Protein AF-A0A5E7RAJ3-F1 (afdb_monomer_lite)

Secondary structure (DSSP, 8-state):
---EE-TT-EEEEEE-STT--EEEEEEEESS-EEHHHHHHHHHHHS-TTS-HHHHHHHHHHHHHHTTSEEE----EEEE-STTS--EEEE-----

Sequence (95 aa):
MGLVIWKGEPLSLSYGIFASYHRCGPFKALRDFDLLEAIEVYKSQTSEATDEYSLLSDFPDYLIAHRYIELTPCRNIYLGEFNGFDVREVFDPDE

Structure (mmCIF, N/CA/C/O backbone):
data_AF-A0A5E7RAJ3-F1
#
_entry.id   AF-A0A5E7RAJ3-F1
#
loop_
_atom_site.group_PDB
_atom_site.id
_atom_site.type_symbol
_atom_site.label_atom_id
_atom_site.label_alt_id
_atom_site.label_comp_id
_atom_site.label_asym_id
_atom_site.label_entity_id
_atom_site.label_seq_id
_atom_site.pdbx_PDB_ins_code
_atom_site.Cartn_x
_atom_site.Cartn_y
_atom_site.Cartn_z
_atom_site.occupancy
_atom_site.B_iso_or_equiv
_atom_site.auth_seq_id
_atom_site.auth_comp_id
_atom_site.auth_asym_id
_atom_site.auth_atom_id
_atom_site.pdbx_PDB_model_num
ATOM 1 N N . MET A 1 1 ? -13.313 14.903 -4.961 1.00 55.00 1 MET A N 1
ATOM 2 C CA . MET A 1 1 ? -13.834 13.525 -4.838 1.00 55.00 1 MET A CA 1
ATOM 3 C C . MET A 1 1 ? -12.710 12.706 -4.250 1.00 55.00 1 MET A C 1
ATOM 5 O O . MET A 1 1 ? -11.620 12.763 -4.800 1.00 55.00 1 MET A O 1
ATOM 9 N N . GLY A 1 2 ? -12.960 12.069 -3.111 1.00 74.44 2 GLY A N 1
ATOM 10 C CA . GLY A 1 2 ? -12.000 11.201 -2.437 1.00 74.44 2 GLY A CA 1
ATOM 11 C C . GLY A 1 2 ? -11.718 9.920 -3.214 1.00 74.44 2 GLY A C 1
ATOM 12 O O . GLY A 1 2 ? -12.549 9.510 -4.032 1.00 74.44 2 GLY A O 1
ATOM 13 N N . LEU A 1 3 ? -10.572 9.289 -2.959 1.00 90.69 3 LEU A N 1
ATOM 14 C CA . LEU A 1 3 ? -10.283 7.937 -3.439 1.00 90.69 3 LEU A CA 1
ATOM 15 C C . LEU A 1 3 ? -10.455 6.980 -2.260 1.00 90.69 3 LEU A C 1
ATOM 17 O O . LEU A 1 3 ? -9.521 6.749 -1.496 1.00 90.69 3 LEU A O 1
ATOM 21 N N . VAL A 1 4 ? -11.678 6.477 -2.091 1.00 94.62 4 VAL A N 1
ATOM 22 C CA . VAL A 1 4 ? -12.026 5.584 -0.981 1.00 94.62 4 VAL A CA 1
ATOM 23 C C . VAL A 1 4 ? -11.627 4.156 -1.325 1.00 94.62 4 VAL A C 1
ATOM 25 O O . VAL A 1 4 ? -12.056 3.626 -2.349 1.00 94.62 4 VAL A O 1
ATOM 28 N N . ILE A 1 5 ? -10.840 3.548 -0.444 1.00 95.31 5 ILE A N 1
ATOM 29 C CA . ILE A 1 5 ? -10.450 2.142 -0.486 1.00 95.31 5 ILE A CA 1
ATOM 30 C C . ILE A 1 5 ? -11.243 1.407 0.588 1.00 95.31 5 ILE A C 1
ATOM 32 O O . ILE A 1 5 ? -11.275 1.833 1.746 1.00 95.31 5 ILE A O 1
ATOM 36 N N . TRP A 1 6 ? -11.878 0.303 0.205 1.00 96.56 6 TRP A N 1
ATOM 37 C CA . TRP A 1 6 ? -12.715 -0.483 1.106 1.00 96.56 6 TRP A CA 1
ATOM 38 C C . TRP A 1 6 ? -11.933 -1.605 1.776 1.00 96.56 6 TRP A C 1
ATOM 40 O O . TRP A 1 6 ? -11.019 -2.200 1.204 1.00 96.56 6 TRP A O 1
ATOM 50 N N . LYS A 1 7 ? -12.332 -1.959 2.994 1.00 95.75 7 LYS A N 1
ATOM 51 C CA . LYS A 1 7 ? -11.765 -3.076 3.737 1.00 95.75 7 LYS A CA 1
ATOM 52 C C . LYS A 1 7 ? -11.837 -4.367 2.923 1.00 95.75 7 LYS A C 1
ATOM 54 O O . LYS A 1 7 ? -12.898 -4.793 2.473 1.00 95.75 7 LYS A O 1
ATOM 59 N N . GLY A 1 8 ? -10.704 -5.053 2.841 1.00 93.00 8 GLY A N 1
ATOM 60 C CA . GLY A 1 8 ? -10.544 -6.311 2.124 1.00 93.00 8 GLY A CA 1
ATOM 61 C C . GLY A 1 8 ? -10.275 -6.153 0.631 1.00 93.00 8 GLY A C 1
ATOM 62 O O . GLY A 1 8 ? -9.998 -7.164 -0.013 1.00 93.00 8 GLY A O 1
ATOM 63 N N . GLU A 1 9 ? -10.318 -4.932 0.093 1.00 93.38 9 GLU A N 1
ATOM 64 C CA . GLU A 1 9 ? -9.971 -4.660 -1.298 1.00 93.38 9 GLU A CA 1
ATOM 65 C C . GLU A 1 9 ? -8.484 -4.977 -1.552 1.00 93.38 9 GLU A C 1
ATOM 67 O O . GLU A 1 9 ? -7.631 -4.593 -0.739 1.00 93.38 9 GLU A O 1
ATOM 72 N N . PRO A 1 10 ? -8.152 -5.707 -2.633 1.00 90.56 10 PRO A N 1
ATOM 73 C CA . PRO A 1 10 ? -6.775 -5.892 -3.058 1.00 90.56 10 PRO A CA 1
ATOM 74 C C . PRO A 1 10 ? -6.287 -4.646 -3.799 1.00 90.56 10 PRO A C 1
ATOM 76 O O . PRO A 1 10 ? -6.965 -4.145 -4.695 1.00 90.56 10 PRO A O 1
ATOM 79 N N . LEU A 1 11 ? -5.084 -4.179 -3.479 1.00 90.12 11 LEU A N 1
ATOM 80 C CA . LEU A 1 11 ? -4.474 -3.047 -4.170 1.00 90.12 11 LEU A CA 1
ATOM 81 C C . LEU A 1 11 ? -2.966 -3.221 -4.348 1.00 90.12 11 LEU A C 1
ATOM 83 O O . LEU A 1 11 ? -2.294 -3.925 -3.595 1.00 90.12 11 LEU A O 1
ATOM 87 N N . SER A 1 12 ? -2.430 -2.533 -5.347 1.00 88.56 12 SER A N 1
ATOM 88 C CA . SER A 1 12 ? -0.995 -2.397 -5.571 1.00 88.56 12 SER A CA 1
ATOM 89 C C . SER A 1 12 ? -0.657 -0.920 -5.602 1.00 88.56 12 SER A C 1
ATOM 91 O O . SER A 1 12 ? -1.359 -0.130 -6.232 1.00 88.56 12 SER A O 1
ATOM 93 N N . LEU A 1 13 ? 0.423 -0.555 -4.923 1.00 87.69 13 LEU A N 1
ATOM 94 C CA . LEU A 1 13 ? 0.940 0.804 -4.950 1.00 87.69 13 LEU A CA 1
ATOM 95 C C . LEU A 1 13 ? 2.094 0.839 -5.935 1.00 87.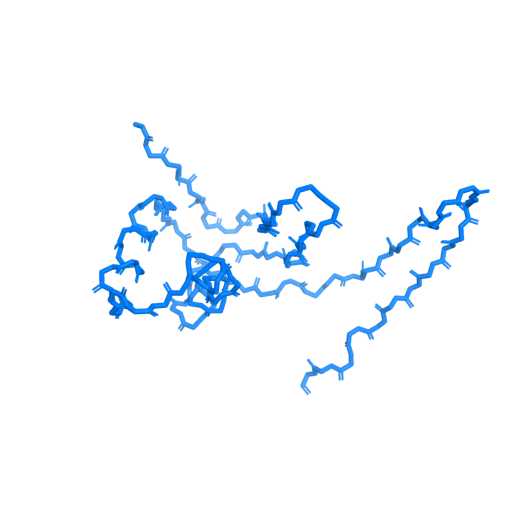69 13 LEU A C 1
ATOM 97 O O . LEU A 1 13 ? 2.890 -0.095 -6.023 1.00 87.69 13 LEU A O 1
ATOM 101 N N . SER A 1 14 ? 2.165 1.883 -6.741 1.00 85.94 14 SER A N 1
ATOM 102 C CA . SER A 1 14 ? 3.265 2.044 -7.677 1.00 85.94 14 SER A CA 1
ATOM 103 C C . SER A 1 14 ? 3.670 3.501 -7.733 1.00 85.94 14 SER A C 1
ATOM 105 O O . SER A 1 14 ? 2.814 4.384 -7.769 1.00 85.94 14 SER A O 1
ATOM 107 N N . TYR A 1 15 ? 4.972 3.740 -7.710 1.00 81.56 15 TYR A N 1
ATOM 108 C CA . TYR A 1 15 ? 5.557 5.072 -7.699 1.00 81.56 15 TYR A CA 1
ATOM 109 C C . TYR A 1 15 ? 6.836 5.077 -8.529 1.00 81.56 15 TYR A C 1
ATOM 111 O O . TYR A 1 15 ? 7.483 4.049 -8.709 1.00 81.56 15 TYR A O 1
ATOM 119 N N . GLY A 1 16 ? 7.198 6.236 -9.068 1.00 75.00 16 GLY A N 1
ATOM 120 C CA . GLY A 1 16 ? 8.384 6.384 -9.902 1.00 75.00 16 GLY A CA 1
ATOM 121 C C . GLY A 1 16 ? 8.132 7.227 -11.142 1.00 75.00 16 GLY A C 1
ATOM 122 O O . GLY A 1 16 ? 7.001 7.612 -11.446 1.00 75.00 16 GLY A O 1
ATOM 123 N N . ILE A 1 17 ? 9.205 7.502 -11.877 1.00 65.19 17 ILE A N 1
ATOM 124 C CA . ILE A 1 17 ? 9.162 8.256 -13.130 1.00 65.19 17 ILE A CA 1
ATOM 125 C C . ILE A 1 17 ? 9.745 7.366 -14.239 1.00 65.19 17 ILE A C 1
ATOM 127 O O . ILE A 1 17 ? 10.844 6.826 -14.105 1.00 65.19 17 ILE A O 1
ATOM 131 N N . PHE A 1 18 ? 9.003 7.204 -15.339 1.00 63.41 18 PHE A N 1
ATOM 132 C CA . PHE A 1 18 ? 9.389 6.425 -16.526 1.00 63.41 18 PHE A CA 1
ATOM 133 C C . PHE A 1 18 ? 9.905 5.004 -16.215 1.00 63.41 18 PHE A C 1
ATOM 135 O O . PHE A 1 18 ? 9.131 4.146 -15.799 1.00 63.41 18 PHE A O 1
ATOM 142 N N . ALA A 1 19 ? 11.194 4.743 -16.463 1.00 54.06 19 ALA A N 1
ATOM 143 C CA . ALA A 1 19 ? 11.816 3.420 -16.402 1.00 54.06 19 ALA A CA 1
ATOM 144 C C . ALA A 1 19 ? 12.044 2.899 -14.971 1.00 54.06 19 ALA A C 1
ATOM 146 O O . ALA A 1 19 ? 12.334 1.719 -14.803 1.00 54.06 19 ALA A O 1
ATOM 147 N N . SER A 1 20 ? 11.875 3.746 -13.953 1.00 61.91 20 SER A N 1
ATOM 148 C CA . SER A 1 20 ? 12.090 3.404 -12.541 1.00 61.91 20 SER A CA 1
ATOM 149 C C . SER A 1 20 ? 10.766 3.292 -11.781 1.00 61.91 20 SER A C 1
ATOM 151 O O . SER A 1 20 ? 10.624 3.835 -10.689 1.00 61.91 20 SER A O 1
ATOM 153 N N . TYR A 1 21 ? 9.755 2.658 -12.383 1.00 70.75 21 TYR A N 1
ATOM 154 C CA . TYR A 1 21 ? 8.465 2.443 -11.725 1.00 70.75 21 TYR A CA 1
ATOM 155 C C . TYR A 1 21 ? 8.592 1.307 -10.704 1.00 70.75 21 TYR A C 1
ATOM 157 O O . TYR A 1 21 ? 8.607 0.128 -11.064 1.00 70.75 21 TYR A O 1
ATOM 165 N N . HIS A 1 22 ? 8.688 1.666 -9.429 1.00 77.38 22 HIS A N 1
ATOM 166 C CA . HIS A 1 22 ? 8.621 0.724 -8.326 1.00 77.38 22 HIS A CA 1
ATOM 167 C C . HIS A 1 22 ? 7.180 0.268 -8.143 1.00 77.38 22 HIS A C 1
ATOM 169 O O . HIS A 1 22 ? 6.244 1.070 -8.137 1.00 77.38 22 HIS A O 1
ATOM 175 N N . ARG A 1 23 ? 7.002 -1.045 -8.017 1.00 81.44 23 ARG A N 1
ATOM 176 C CA . ARG A 1 23 ? 5.717 -1.670 -7.716 1.00 81.44 23 ARG A CA 1
ATOM 177 C C . ARG A 1 23 ? 5.831 -2.317 -6.347 1.00 81.44 23 ARG A C 1
ATOM 179 O O . ARG A 1 23 ? 6.719 -3.135 -6.137 1.00 81.44 23 ARG A O 1
ATOM 186 N N . CYS A 1 24 ? 4.926 -1.953 -5.453 1.00 84.25 24 CYS A N 1
ATOM 187 C CA . CYS A 1 24 ? 4.822 -2.499 -4.111 1.00 84.25 24 CYS A CA 1
ATOM 188 C C . CYS A 1 24 ? 3.501 -3.254 -3.955 1.00 84.25 24 CYS A C 1
ATOM 190 O O . CYS A 1 24 ? 2.462 -2.871 -4.511 1.00 84.25 24 CYS A O 1
ATOM 192 N N . GLY A 1 25 ? 3.549 -4.307 -3.146 1.00 84.00 25 GLY A N 1
ATOM 193 C CA . GLY A 1 25 ? 2.433 -5.214 -2.931 1.00 84.00 25 GLY A CA 1
ATOM 194 C C . GLY A 1 25 ? 2.554 -6.484 -3.777 1.00 84.00 25 GLY A C 1
ATOM 195 O O . GLY A 1 25 ? 3.632 -6.781 -4.289 1.00 84.00 25 GLY A O 1
ATOM 196 N N . PRO A 1 26 ? 1.457 -7.235 -3.947 1.00 89.44 26 PRO A N 1
ATOM 197 C CA . PRO A 1 26 ? 0.074 -6.858 -3.643 1.00 89.44 26 PRO A CA 1
ATOM 198 C C . PRO A 1 26 ? -0.232 -6.723 -2.145 1.00 89.44 26 PRO A C 1
ATOM 200 O O . PRO A 1 26 ? 0.301 -7.445 -1.303 1.00 89.44 26 PRO A O 1
ATOM 203 N N . PHE A 1 27 ? -1.130 -5.794 -1.832 1.00 92.31 27 PHE A N 1
ATOM 204 C CA . PHE A 1 27 ? -1.628 -5.526 -0.491 1.00 92.31 27 PHE A CA 1
ATOM 205 C C . PHE A 1 27 ? -3.125 -5.800 -0.388 1.00 92.31 27 PHE A C 1
ATOM 207 O O . PHE A 1 27 ? -3.848 -5.806 -1.386 1.00 92.31 27 PHE A O 1
ATOM 214 N N . LYS A 1 28 ? -3.595 -5.936 0.849 1.00 94.44 28 LYS A N 1
ATOM 215 C CA . LYS A 1 28 ? -5.012 -5.980 1.194 1.00 94.44 28 LYS A CA 1
ATOM 216 C C . LYS A 1 28 ? -5.339 -4.873 2.187 1.00 94.44 28 LYS A C 1
ATOM 218 O O . LYS A 1 28 ? -4.631 -4.699 3.176 1.00 94.44 28 LYS A O 1
ATOM 223 N N . ALA A 1 29 ? -6.424 -4.145 1.948 1.00 95.75 29 ALA A N 1
ATOM 224 C CA . ALA A 1 29 ? -6.899 -3.130 2.880 1.00 95.75 29 ALA A CA 1
ATOM 225 C C . ALA A 1 29 ? -7.453 -3.760 4.171 1.00 95.75 29 ALA A C 1
ATOM 227 O O . ALA A 1 29 ? -8.276 -4.677 4.142 1.00 95.75 29 ALA A O 1
ATOM 228 N N . LEU A 1 30 ? -7.043 -3.236 5.324 1.00 95.88 30 LEU A N 1
ATOM 229 C CA . LEU A 1 30 ? -7.473 -3.706 6.647 1.00 95.88 30 LEU A CA 1
ATOM 230 C C . LEU A 1 30 ? -8.708 -2.962 7.178 1.00 95.88 30 LEU A C 1
ATOM 232 O O . LEU A 1 30 ? -9.418 -3.471 8.054 1.00 95.88 30 LEU A O 1
ATOM 236 N N . ARG A 1 31 ? -8.982 -1.771 6.637 1.00 94.88 31 ARG A N 1
ATOM 237 C CA . ARG A 1 31 ? -10.110 -0.896 6.982 1.00 94.88 31 ARG A CA 1
ATOM 238 C C . ARG A 1 31 ? -10.545 -0.072 5.774 1.00 94.88 31 ARG A C 1
ATOM 240 O O . ARG A 1 31 ? -9.825 -0.033 4.783 1.00 94.88 31 ARG A O 1
ATOM 247 N N . ASP A 1 32 ? -11.685 0.594 5.902 1.00 96.56 32 ASP A N 1
ATOM 248 C CA . ASP A 1 32 ? -12.112 1.621 4.953 1.00 96.56 32 ASP A CA 1
ATOM 249 C C . ASP A 1 32 ? -11.310 2.905 5.211 1.00 96.56 32 ASP A C 1
ATOM 251 O O . ASP A 1 32 ? -11.117 3.282 6.374 1.00 96.56 32 ASP A O 1
ATOM 255 N N . PHE A 1 33 ? -10.826 3.565 4.159 1.00 95.56 33 PHE A N 1
ATOM 256 C CA . PHE A 1 33 ? -10.123 4.845 4.278 1.00 95.56 33 PHE A CA 1
ATOM 257 C C . PHE A 1 33 ? -10.129 5.644 2.973 1.00 95.56 33 PHE A C 1
ATOM 259 O O . PHE A 1 33 ? -10.240 5.078 1.888 1.00 95.56 33 PHE A O 1
ATOM 266 N N . ASP A 1 34 ? -9.973 6.964 3.082 1.00 95.00 34 ASP A N 1
ATOM 267 C CA . ASP A 1 34 ? -9.692 7.836 1.941 1.00 95.00 34 ASP A CA 1
ATOM 268 C C . ASP A 1 34 ? -8.176 7.943 1.738 1.00 95.00 34 ASP A C 1
ATOM 270 O O . ASP A 1 34 ? -7.435 8.353 2.637 1.00 95.00 34 ASP A O 1
ATOM 274 N N . LEU A 1 35 ? -7.698 7.549 0.558 1.00 91.75 35 LEU A N 1
ATOM 275 C CA . LEU A 1 35 ? -6.274 7.575 0.245 1.00 91.75 35 LEU A CA 1
ATOM 276 C C . LEU A 1 35 ? -5.725 9.006 0.199 1.00 91.75 35 LEU A C 1
ATOM 278 O O . LEU A 1 35 ? -4.585 9.224 0.601 1.00 91.75 35 LEU A O 1
ATOM 282 N N . LEU A 1 36 ? -6.507 9.980 -0.277 1.00 91.38 36 LEU A N 1
ATOM 283 C CA . LEU A 1 36 ? -6.057 11.370 -0.367 1.00 91.38 36 LEU A CA 1
ATOM 284 C C . LEU A 1 36 ? -5.896 11.975 1.027 1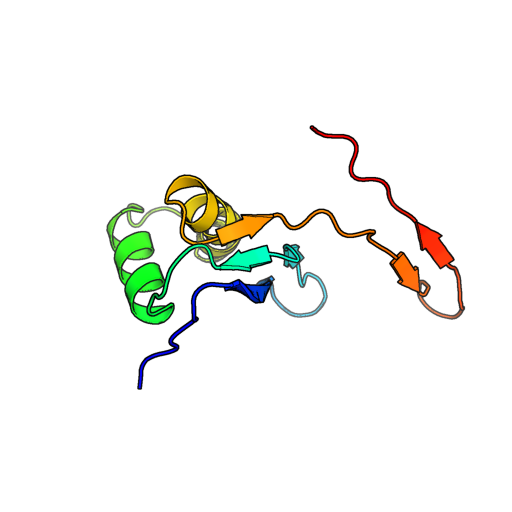.00 91.38 36 LEU A C 1
ATOM 286 O O . LEU A 1 36 ? -4.883 12.617 1.290 1.00 91.38 36 LEU A O 1
ATOM 290 N N . GLU A 1 37 ? -6.831 11.690 1.935 1.00 92.69 37 GLU A N 1
ATOM 291 C CA . GLU A 1 37 ? -6.724 12.100 3.339 1.00 92.69 37 GLU A CA 1
ATOM 292 C C . GLU A 1 37 ? -5.491 11.469 4.005 1.00 92.69 37 GLU A C 1
ATOM 294 O O . GLU A 1 37 ? -4.711 12.157 4.663 1.00 92.69 37 GLU A O 1
ATOM 299 N N . ALA A 1 38 ? -5.249 10.172 3.779 1.00 91.69 38 ALA A N 1
ATOM 300 C CA . ALA A 1 38 ? -4.065 9.493 4.304 1.00 91.69 38 ALA A CA 1
ATOM 301 C C . ALA A 1 38 ? -2.752 10.113 3.784 1.00 91.69 38 ALA A C 1
ATOM 303 O O . ALA A 1 38 ? -1.794 10.242 4.548 1.00 91.69 38 ALA A O 1
ATOM 304 N N . ILE A 1 39 ? -2.708 10.533 2.513 1.00 89.94 39 ILE A N 1
ATOM 305 C CA . ILE A 1 39 ? -1.560 11.243 1.928 1.00 89.94 39 ILE A CA 1
ATOM 306 C C . ILE A 1 39 ? -1.358 12.604 2.601 1.00 89.94 39 ILE A C 1
ATOM 308 O O . ILE A 1 39 ? -0.224 12.954 2.923 1.00 89.94 39 ILE A O 1
ATOM 312 N N . GLU A 1 40 ? -2.420 13.380 2.819 1.00 89.75 40 GLU A N 1
ATOM 313 C CA . GLU A 1 40 ? -2.319 14.687 3.483 1.00 89.75 40 GLU A CA 1
ATOM 314 C C . GLU A 1 40 ? -1.815 14.550 4.923 1.00 89.75 40 GLU A C 1
ATOM 316 O O . GLU A 1 40 ? -0.902 15.273 5.333 1.00 89.75 40 GLU A O 1
ATOM 321 N N . VAL A 1 41 ? -2.338 13.572 5.667 1.00 91.56 41 VAL A N 1
ATOM 322 C CA . VAL A 1 41 ? -1.872 13.262 7.024 1.00 91.56 41 VAL A CA 1
ATOM 323 C C . VAL A 1 41 ? -0.400 12.860 7.004 1.00 91.56 41 VAL A C 1
ATOM 325 O O . VAL A 1 41 ? 0.385 13.404 7.780 1.00 91.56 41 VAL A O 1
ATOM 328 N N . TYR A 1 42 ? 0.003 11.969 6.100 1.00 90.06 42 TYR A N 1
ATOM 329 C CA . TYR A 1 42 ? 1.397 11.548 5.967 1.00 90.06 42 TYR A CA 1
ATOM 330 C C . TYR A 1 42 ? 2.333 12.727 5.651 1.00 90.06 42 TYR A C 1
ATOM 332 O O . TYR A 1 42 ? 3.333 12.928 6.341 1.00 90.06 42 TYR A O 1
ATOM 340 N N . LYS A 1 43 ? 1.967 13.578 4.684 1.00 86.19 43 LYS A N 1
ATOM 341 C CA . LYS A 1 43 ? 2.725 14.793 4.338 1.00 86.19 43 LYS A CA 1
ATOM 342 C C . LYS A 1 43 ? 2.846 15.768 5.509 1.00 86.19 43 LYS A C 1
ATOM 344 O O . LYS A 1 43 ? 3.870 16.420 5.637 1.00 86.19 43 LYS A O 1
ATOM 349 N N . SER A 1 44 ? 1.827 15.861 6.364 1.00 86.12 44 SER A N 1
ATOM 350 C CA . SER A 1 44 ? 1.855 16.734 7.547 1.00 86.12 44 SER A CA 1
ATOM 351 C C . SER A 1 44 ? 2.777 16.230 8.666 1.00 86.12 44 SER A C 1
ATOM 353 O O . SER A 1 44 ? 3.223 17.016 9.499 1.00 86.12 44 SER A O 1
ATOM 355 N N . GLN A 1 45 ? 3.049 14.921 8.698 1.00 84.44 45 GLN A N 1
ATOM 356 C CA . GLN A 1 45 ? 3.900 14.271 9.699 1.00 84.44 45 GLN A CA 1
ATOM 357 C C . GLN A 1 45 ? 5.372 14.234 9.279 1.00 84.44 45 GLN A C 1
ATOM 359 O O . GLN A 1 45 ? 6.252 14.193 10.141 1.00 84.44 45 GLN A O 1
ATOM 364 N N . THR A 1 46 ? 5.645 14.283 7.976 1.00 76.31 46 THR A N 1
ATOM 365 C CA . THR A 1 46 ? 7.007 14.370 7.453 1.00 76.31 46 THR A CA 1
ATOM 366 C C . THR A 1 46 ? 7.432 15.831 7.304 1.00 76.31 46 THR A C 1
ATOM 368 O O . THR A 1 46 ? 6.810 16.611 6.592 1.00 76.31 46 THR A O 1
ATOM 371 N N . SER A 1 47 ? 8.510 16.217 7.989 1.00 62.97 47 SER A N 1
ATOM 372 C CA . SER A 1 47 ? 9.065 17.576 7.936 1.00 62.97 47 SER A CA 1
ATOM 373 C C . SER A 1 47 ? 9.586 17.921 6.528 1.00 62.97 47 SER A C 1
ATOM 375 O O . SER A 1 47 ? 10.144 17.059 5.855 1.00 62.97 47 SER A O 1
ATOM 377 N N . GLU A 1 48 ? 9.470 19.195 6.129 1.00 58.25 48 GLU A N 1
ATOM 378 C CA . GLU A 1 48 ? 9.729 19.796 4.793 1.00 58.25 48 GLU A CA 1
ATOM 379 C C . GLU A 1 48 ? 11.084 19.504 4.089 1.00 58.25 48 GLU A C 1
ATOM 381 O O . GLU A 1 48 ? 11.331 20.036 3.011 1.00 58.25 48 GLU A O 1
ATOM 386 N N . ALA A 1 49 ? 11.985 18.690 4.646 1.00 55.81 49 ALA A N 1
ATOM 387 C CA . ALA A 1 49 ? 13.346 18.499 4.125 1.00 55.81 49 ALA A CA 1
ATOM 388 C C . ALA A 1 49 ? 13.575 17.192 3.338 1.00 55.81 49 ALA A C 1
ATOM 390 O O . ALA A 1 49 ? 14.693 16.953 2.880 1.00 55.81 49 ALA A O 1
ATOM 391 N N . THR A 1 50 ? 12.556 16.344 3.187 1.00 61.25 50 THR A N 1
ATOM 392 C CA . THR A 1 50 ? 12.670 15.071 2.460 1.00 61.25 50 THR A CA 1
ATOM 393 C C . THR A 1 50 ? 12.250 15.245 1.001 1.00 61.25 50 THR A C 1
ATOM 395 O O . THR A 1 50 ? 11.188 15.799 0.725 1.00 61.25 50 THR A O 1
ATOM 398 N N . ASP A 1 51 ? 13.080 14.771 0.067 1.00 71.69 51 ASP A N 1
ATOM 399 C CA . ASP A 1 51 ? 12.779 14.754 -1.369 1.00 71.69 51 ASP A CA 1
ATOM 400 C C . ASP A 1 51 ? 11.427 14.060 -1.638 1.00 71.69 51 ASP A C 1
ATOM 402 O O . ASP A 1 51 ? 11.135 13.018 -1.044 1.00 71.69 51 ASP A O 1
ATOM 406 N N . GLU A 1 52 ? 10.591 14.623 -2.522 1.00 70.50 52 GLU A N 1
ATOM 407 C CA . GLU A 1 52 ? 9.254 14.075 -2.815 1.00 70.50 52 GLU A CA 1
ATOM 408 C C . GLU A 1 52 ? 9.309 12.609 -3.269 1.00 70.50 52 GLU A C 1
ATOM 410 O O . GLU A 1 52 ? 8.367 11.854 -3.028 1.00 70.50 52 GLU A O 1
ATOM 415 N N . TYR A 1 53 ? 10.412 12.177 -3.883 1.00 71.81 53 TYR A N 1
ATOM 416 C CA . TYR A 1 53 ? 10.597 10.792 -4.292 1.00 71.81 53 TYR A CA 1
ATOM 417 C C . TYR A 1 53 ? 10.788 9.851 -3.097 1.00 71.81 53 TYR A C 1
ATOM 419 O O . TYR A 1 53 ? 10.237 8.751 -3.087 1.00 71.81 53 TYR A O 1
ATOM 427 N N . SER A 1 54 ? 11.519 10.289 -2.071 1.00 73.75 54 SER A N 1
ATOM 428 C CA . SER A 1 54 ? 11.689 9.534 -0.824 1.00 73.75 54 SER A CA 1
ATOM 429 C C . SER A 1 54 ? 10.380 9.438 -0.035 1.00 73.75 54 SER A C 1
ATOM 431 O O . SER A 1 54 ? 10.075 8.401 0.542 1.00 73.75 54 SER A O 1
ATOM 433 N N . LEU A 1 55 ? 9.531 10.469 -0.093 1.00 80.94 55 LEU A N 1
ATOM 434 C CA . LEU A 1 55 ? 8.184 10.394 0.489 1.00 80.94 55 LEU A CA 1
ATOM 435 C C . LEU A 1 55 ? 7.334 9.296 -0.160 1.00 8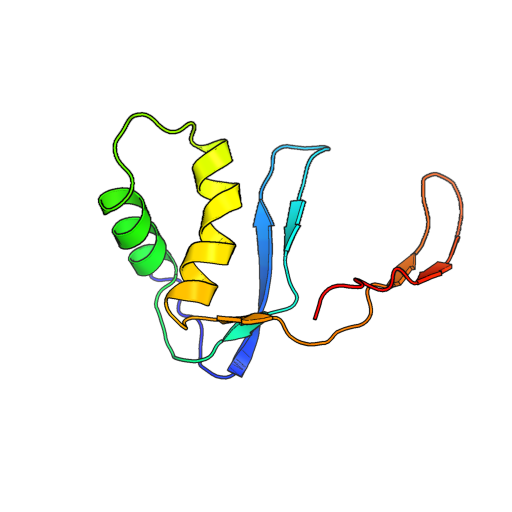0.94 55 LEU A C 1
ATOM 437 O O . LEU A 1 55 ? 6.543 8.639 0.512 1.00 80.94 55 LEU A O 1
ATOM 441 N N . LEU A 1 56 ? 7.479 9.098 -1.472 1.00 81.69 56 LEU A N 1
ATOM 442 C CA . LEU A 1 56 ? 6.739 8.064 -2.190 1.00 81.69 56 LEU A CA 1
ATOM 443 C C . LEU A 1 56 ? 7.231 6.654 -1.852 1.00 81.69 56 LEU A C 1
ATOM 445 O O . LEU A 1 56 ? 6.405 5.742 -1.810 1.00 81.69 56 LEU A O 1
ATOM 449 N N . SER A 1 57 ? 8.532 6.472 -1.594 1.00 82.25 57 SER A N 1
ATOM 450 C CA . SER A 1 57 ? 9.070 5.170 -1.184 1.00 82.25 57 SER A CA 1
ATOM 451 C C . SER A 1 57 ? 8.648 4.765 0.220 1.00 82.25 57 SER A C 1
ATOM 453 O O . SER A 1 57 ? 8.408 3.586 0.450 1.00 82.25 57 SER A O 1
ATOM 455 N N . ASP A 1 58 ? 8.499 5.732 1.122 1.00 87.56 58 ASP A N 1
ATOM 456 C CA . ASP A 1 58 ? 8.214 5.473 2.537 1.00 87.56 58 ASP A CA 1
ATOM 457 C C . ASP A 1 58 ? 6.699 5.399 2.829 1.00 87.56 58 ASP A C 1
ATOM 459 O O . ASP A 1 58 ? 6.262 4.936 3.887 1.00 87.56 58 ASP A O 1
ATOM 463 N N . PHE A 1 59 ? 5.859 5.853 1.895 1.00 90.56 59 PHE A N 1
ATOM 464 C CA . PHE A 1 59 ? 4.406 5.870 2.067 1.00 90.56 59 PHE A CA 1
ATOM 465 C C . PHE A 1 59 ? 3.761 4.472 2.204 1.00 90.56 59 PHE A C 1
ATOM 467 O O . PHE A 1 59 ? 2.890 4.311 3.066 1.00 90.56 59 PHE A O 1
ATOM 474 N N . PRO A 1 60 ? 4.151 3.434 1.431 1.00 90.19 60 PRO A N 1
ATOM 475 C CA . PRO A 1 60 ? 3.668 2.071 1.657 1.00 90.19 60 PRO A CA 1
ATOM 476 C C . PRO A 1 60 ? 3.952 1.572 3.081 1.00 90.19 60 PRO A C 1
ATOM 478 O O . PRO A 1 60 ? 3.053 1.023 3.721 1.00 90.19 60 PRO A O 1
ATOM 481 N N . ASP A 1 61 ? 5.152 1.832 3.609 1.00 90.00 61 ASP A N 1
ATOM 482 C CA . ASP A 1 61 ? 5.531 1.447 4.973 1.00 90.00 61 ASP A CA 1
ATOM 483 C C . ASP A 1 61 ? 4.704 2.189 6.023 1.00 90.00 61 ASP A C 1
ATOM 485 O O . ASP A 1 61 ? 4.238 1.587 6.994 1.00 90.00 61 ASP A O 1
ATOM 489 N N . TYR A 1 62 ? 4.431 3.480 5.804 1.00 92.94 62 TYR A N 1
ATOM 490 C CA . TYR A 1 62 ? 3.508 4.243 6.643 1.00 92.94 62 TYR A CA 1
ATOM 491 C C . TYR A 1 62 ? 2.122 3.583 6.716 1.00 92.94 62 TYR A C 1
ATOM 493 O O . TYR A 1 62 ? 1.568 3.429 7.812 1.00 92.94 62 TYR A O 1
ATOM 501 N N . LEU A 1 63 ? 1.565 3.167 5.573 1.00 93.94 63 LEU A N 1
ATOM 502 C CA . LEU A 1 63 ? 0.250 2.527 5.516 1.00 93.94 63 LEU A CA 1
ATOM 503 C C . LEU A 1 63 ? 0.233 1.178 6.250 1.00 93.94 63 LEU A C 1
ATOM 505 O O . LEU A 1 63 ? -0.753 0.872 6.927 1.00 93.94 63 LEU A O 1
ATOM 509 N N . ILE A 1 64 ? 1.314 0.400 6.166 1.00 92.94 64 ILE A N 1
ATOM 510 C CA . ILE A 1 64 ? 1.468 -0.866 6.897 1.00 92.94 64 ILE A CA 1
ATOM 511 C C . ILE A 1 64 ? 1.569 -0.604 8.404 1.00 92.94 64 ILE A C 1
ATOM 513 O O . ILE A 1 64 ? 0.795 -1.164 9.187 1.00 92.94 64 ILE A O 1
ATOM 517 N N . ALA A 1 65 ? 2.461 0.299 8.821 1.00 93.94 65 ALA A N 1
ATOM 518 C CA . ALA A 1 65 ? 2.692 0.633 10.227 1.00 93.94 65 ALA A CA 1
ATOM 519 C C . ALA A 1 65 ? 1.417 1.135 10.928 1.00 93.94 65 ALA A C 1
ATOM 521 O O . ALA A 1 65 ? 1.159 0.804 12.087 1.00 93.94 65 ALA A O 1
ATOM 522 N N . HIS A 1 66 ? 0.573 1.876 10.205 1.00 94.50 66 HIS A N 1
ATOM 523 C CA . HIS A 1 66 ? -0.700 2.402 10.705 1.00 94.50 66 HIS A CA 1
ATOM 524 C C . HIS A 1 66 ? -1.899 1.481 10.441 1.00 94.50 66 HIS A C 1
ATOM 526 O O . HIS A 1 66 ? -3.045 1.889 10.655 1.00 94.50 66 HIS A O 1
ATOM 532 N N . ARG A 1 67 ? -1.659 0.239 10.000 1.00 94.69 67 ARG A N 1
ATOM 533 C CA . ARG A 1 67 ? -2.685 -0.786 9.751 1.00 94.69 67 ARG A CA 1
ATOM 534 C C . ARG A 1 67 ? -3.787 -0.337 8.785 1.00 94.69 67 ARG A C 1
ATOM 536 O O . ARG A 1 67 ? -4.956 -0.675 8.967 1.00 94.69 67 ARG A O 1
ATOM 543 N N . TYR A 1 68 ? -3.429 0.426 7.757 1.00 95.56 68 TYR A N 1
ATOM 544 C CA . TYR A 1 68 ? -4.306 0.657 6.608 1.00 95.56 68 TYR A CA 1
ATOM 545 C C . TYR A 1 68 ? -4.306 -0.548 5.672 1.00 95.56 68 TYR A C 1
ATOM 547 O O . TYR A 1 68 ? -5.369 -0.954 5.203 1.00 95.56 68 TYR A O 1
ATOM 555 N N . ILE A 1 69 ? -3.130 -1.133 5.442 1.00 95.00 69 ILE A N 1
ATOM 556 C CA . ILE A 1 69 ? -2.925 -2.251 4.521 1.00 95.00 69 ILE A CA 1
ATOM 557 C C . ILE A 1 69 ? -2.017 -3.319 5.143 1.00 95.00 69 ILE A C 1
ATOM 559 O O . ILE A 1 69 ? -1.251 -3.028 6.058 1.00 95.00 69 ILE A O 1
ATOM 563 N N . GLU A 1 70 ? -2.092 -4.543 4.632 1.00 94.06 70 GLU A N 1
ATOM 564 C CA . GLU A 1 70 ? -1.147 -5.630 4.916 1.00 94.06 70 GLU A CA 1
ATOM 565 C C . GLU A 1 70 ? -0.595 -6.214 3.612 1.00 94.06 70 GLU A C 1
ATOM 567 O O . GLU A 1 70 ? -1.310 -6.270 2.604 1.00 94.06 70 GLU A O 1
ATOM 572 N N . LEU A 1 71 ? 0.668 -6.652 3.621 1.00 90.62 71 LEU A N 1
ATOM 573 C CA . LEU A 1 71 ? 1.244 -7.394 2.501 1.00 90.62 71 LEU A CA 1
ATOM 574 C C . LEU A 1 71 ? 0.505 -8.725 2.362 1.00 90.62 71 LEU A C 1
ATOM 576 O O . LEU A 1 71 ? 0.337 -9.462 3.331 1.00 90.62 71 LEU A O 1
ATOM 580 N N . THR A 1 72 ? 0.035 -9.025 1.155 1.00 86.06 7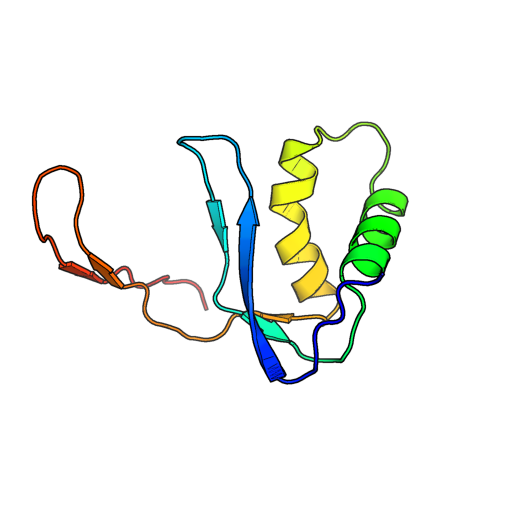2 THR A N 1
ATOM 581 C CA . THR A 1 72 ? -0.614 -10.308 0.884 1.00 86.06 72 THR A CA 1
ATOM 582 C C . THR A 1 72 ? 0.442 -11.300 0.403 1.00 86.06 72 THR A C 1
ATOM 584 O O . THR A 1 72 ? 1.179 -10.962 -0.525 1.00 86.06 72 THR A O 1
ATOM 587 N N . PRO A 1 73 ? 0.521 -12.517 0.975 1.00 74.50 73 PRO A N 1
ATOM 588 C CA . PRO A 1 73 ? 1.463 -13.530 0.518 1.00 74.50 73 PRO A CA 1
ATOM 589 C C . PRO A 1 73 ? 1.080 -13.979 -0.896 1.00 74.50 73 PRO A C 1
ATOM 591 O O . PRO A 1 73 ? 0.181 -14.797 -1.097 1.00 74.50 73 PRO A O 1
ATOM 594 N N . CYS A 1 74 ? 1.760 -13.410 -1.884 1.00 69.94 74 CYS A N 1
ATOM 595 C CA . CYS A 1 74 ? 1.557 -13.668 -3.301 1.00 69.94 74 CYS A CA 1
ATOM 596 C C . CYS A 1 74 ? 2.895 -14.033 -3.940 1.00 69.94 74 CYS A C 1
ATOM 598 O O . CYS A 1 74 ? 3.935 -13.490 -3.583 1.00 69.94 74 CYS A O 1
ATOM 600 N N . ARG A 1 75 ? 2.871 -14.955 -4.908 1.00 68.31 75 ARG A N 1
ATOM 601 C CA . ARG A 1 75 ? 4.072 -15.297 -5.676 1.00 68.31 75 ARG A CA 1
ATOM 602 C C . ARG A 1 75 ? 4.335 -14.220 -6.720 1.00 68.31 75 ARG A C 1
ATOM 604 O O . ARG A 1 75 ? 3.475 -13.962 -7.563 1.00 68.31 75 ARG A O 1
ATOM 611 N N . ASN A 1 76 ? 5.533 -13.649 -6.696 1.00 66.31 76 ASN A N 1
ATOM 612 C CA . ASN A 1 76 ? 6.002 -12.738 -7.731 1.00 66.31 76 ASN A CA 1
ATOM 613 C C . ASN A 1 76 ? 6.485 -13.557 -8.938 1.00 66.31 76 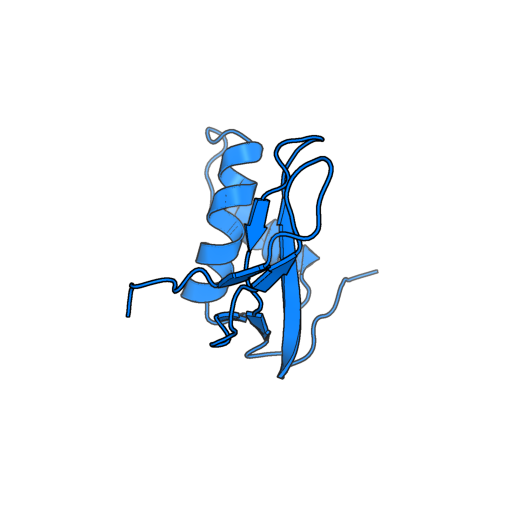ASN A C 1
ATOM 615 O O . ASN A 1 76 ? 7.565 -14.151 -8.921 1.00 66.31 76 ASN A O 1
ATOM 619 N N . ILE A 1 77 ? 5.648 -13.627 -9.978 1.00 68.44 77 ILE A N 1
ATOM 620 C CA . ILE A 1 77 ? 5.956 -14.318 -11.237 1.00 68.44 77 ILE A CA 1
ATOM 621 C C . ILE A 1 77 ? 6.299 -13.267 -12.291 1.00 68.44 77 ILE A C 1
ATOM 623 O O . ILE A 1 77 ? 5.422 -12.552 -12.780 1.00 68.44 77 ILE A O 1
ATOM 627 N N . TYR A 1 78 ? 7.573 -13.189 -12.662 1.00 68.75 78 TYR A N 1
ATOM 628 C CA . TYR A 1 78 ? 8.040 -12.306 -13.726 1.00 68.75 78 TYR A CA 1
ATOM 629 C C . TYR A 1 78 ? 7.946 -13.041 -15.060 1.00 68.75 78 TYR A C 1
ATOM 631 O O . TYR A 1 78 ? 8.515 -14.120 -15.219 1.00 68.75 78 TYR A O 1
ATOM 639 N N . LEU A 1 79 ? 7.211 -12.464 -16.014 1.00 67.56 79 LEU A N 1
ATOM 640 C CA . LEU A 1 79 ? 7.076 -12.985 -17.374 1.00 67.56 79 LEU A CA 1
ATOM 641 C C . LEU A 1 79 ? 8.000 -12.196 -18.317 1.00 67.56 79 LEU A C 1
ATOM 643 O O . LEU A 1 79 ? 7.542 -11.330 -19.058 1.00 67.56 79 LEU A O 1
ATOM 647 N N . GLY A 1 80 ? 9.295 -12.515 -18.276 1.00 58.66 80 GLY A N 1
ATOM 648 C CA . GLY A 1 80 ? 10.304 -12.088 -19.248 1.00 58.66 80 GLY A CA 1
ATOM 649 C C . GLY A 1 80 ? 11.042 -10.777 -18.962 1.00 58.66 80 GLY A C 1
ATOM 650 O O . GLY A 1 80 ? 10.560 -9.889 -18.263 1.00 58.66 80 GLY A O 1
ATOM 651 N N . GLU A 1 81 ? 12.217 -10.661 -19.584 1.00 52.78 81 GLU A N 1
ATOM 652 C CA . GLU A 1 81 ? 12.956 -9.416 -19.823 1.00 52.78 81 GLU A CA 1
ATOM 653 C C . GLU A 1 81 ? 13.100 -9.235 -21.353 1.00 52.78 81 GLU A C 1
ATOM 655 O O . GLU A 1 81 ? 12.905 -10.194 -22.105 1.00 52.78 81 GLU A O 1
ATOM 660 N N . PHE A 1 82 ? 13.371 -8.008 -21.821 1.00 45.69 82 PHE A N 1
ATOM 661 C CA . PHE A 1 82 ? 13.442 -7.594 -23.238 1.00 45.69 82 PHE A CA 1
ATOM 662 C C . PHE A 1 82 ? 13.807 -8.735 -24.230 1.00 45.69 82 PHE A C 1
ATOM 664 O O . PHE A 1 82 ? 14.911 -9.271 -24.185 1.00 45.69 82 PHE A O 1
ATOM 671 N N . ASN A 1 83 ? 12.897 -9.035 -25.175 1.00 47.59 83 ASN A N 1
ATOM 672 C CA . ASN A 1 83 ? 12.982 -10.047 -26.255 1.00 47.59 83 ASN A CA 1
ATOM 673 C C . ASN A 1 83 ? 12.717 -11.540 -25.927 1.00 47.59 83 ASN A C 1
ATOM 675 O O . ASN A 1 83 ? 13.014 -12.388 -26.771 1.00 47.59 83 ASN A O 1
ATOM 679 N N . GLY A 1 84 ? 12.080 -11.909 -24.807 1.00 56.59 84 GLY A N 1
ATOM 680 C CA . GLY A 1 84 ? 11.641 -13.305 -24.620 1.00 56.59 84 GLY A CA 1
ATOM 681 C C . GLY A 1 84 ? 10.632 -13.561 -23.496 1.00 56.59 84 GLY A C 1
ATOM 682 O O . GLY A 1 84 ? 10.439 -12.733 -22.613 1.00 56.59 84 GLY A O 1
ATOM 683 N N . PHE A 1 85 ? 9.998 -14.740 -23.527 1.00 58.69 85 PHE A N 1
ATOM 684 C CA . PHE A 1 85 ? 9.287 -15.311 -22.377 1.00 58.69 85 PHE A CA 1
ATOM 685 C C . PHE A 1 85 ? 10.310 -16.025 -21.480 1.00 58.69 85 PHE A C 1
ATOM 687 O O . PHE A 1 85 ? 10.710 -17.145 -21.787 1.00 58.69 85 PHE A O 1
ATOM 694 N N . ASP A 1 86 ? 10.731 -15.386 -20.390 1.00 61.78 86 ASP A N 1
ATOM 695 C CA . ASP A 1 86 ? 11.570 -15.992 -19.344 1.00 61.78 86 ASP A CA 1
ATOM 696 C C . ASP A 1 86 ? 10.785 -15.952 -18.030 1.00 61.78 86 ASP A C 1
ATOM 698 O O . ASP A 1 86 ? 10.533 -14.877 -17.490 1.00 61.78 86 ASP A O 1
ATOM 702 N N . VAL A 1 87 ? 10.302 -17.103 -17.559 1.00 60.78 87 VAL A N 1
ATOM 703 C CA . VAL A 1 87 ? 9.496 -17.168 -16.332 1.00 60.78 87 VAL A CA 1
ATOM 704 C C . VAL A 1 87 ? 10.434 -17.329 -15.145 1.00 60.78 87 VAL A C 1
ATOM 706 O O . VAL A 1 87 ? 11.060 -18.378 -14.999 1.00 60.78 87 VAL A O 1
ATOM 709 N N . ARG A 1 88 ? 10.515 -16.310 -14.283 1.00 65.56 88 ARG A N 1
ATOM 710 C CA . ARG A 1 88 ? 11.256 -16.387 -13.016 1.00 65.56 88 ARG A CA 1
ATOM 711 C C . ARG A 1 88 ? 10.312 -16.206 -11.839 1.00 65.56 88 ARG A C 1
ATOM 713 O O . ARG A 1 88 ? 9.566 -15.230 -11.776 1.00 65.56 88 ARG A O 1
ATOM 720 N N . GLU A 1 89 ? 10.366 -17.158 -10.914 1.00 58.78 89 GLU A N 1
ATOM 721 C CA . GLU A 1 89 ? 9.775 -17.031 -9.585 1.00 58.78 89 GLU A CA 1
ATOM 722 C C . GLU A 1 89 ? 10.851 -16.453 -8.665 1.00 58.78 89 GLU A C 1
ATOM 724 O O . GLU A 1 89 ? 11.908 -17.061 -8.486 1.00 58.78 89 GLU A O 1
ATOM 729 N N . VAL A 1 90 ? 10.607 -15.257 -8.131 1.00 58.75 90 VAL A N 1
ATOM 730 C CA . VAL A 1 90 ? 11.435 -14.694 -7.062 1.00 58.75 90 VAL A CA 1
ATOM 731 C C . VAL A 1 90 ? 10.701 -14.967 -5.760 1.00 58.75 90 VAL A C 1
ATOM 733 O O . VAL A 1 90 ? 9.563 -14.537 -5.578 1.00 58.75 90 VAL A O 1
ATOM 736 N N . PHE A 1 91 ? 11.339 -15.736 -4.885 1.00 50.78 91 PHE A N 1
ATOM 737 C CA . PHE A 1 91 ? 10.900 -15.897 -3.507 1.00 50.78 91 PHE A CA 1
ATOM 738 C C . PHE A 1 91 ? 11.445 -14.697 -2.732 1.00 50.78 91 PHE A C 1
ATOM 740 O O . PHE A 1 91 ? 12.664 -14.566 -2.657 1.00 50.78 91 PHE A O 1
ATOM 747 N N . ASP A 1 92 ? 10.580 -13.828 -2.208 1.00 49.78 92 ASP A N 1
ATOM 748 C CA . ASP A 1 92 ? 10.961 -12.847 -1.183 1.00 49.78 92 ASP A CA 1
ATOM 749 C C . ASP A 1 92 ? 11.279 -13.634 0.101 1.00 49.78 92 ASP A C 1
ATOM 751 O O . ASP A 1 92 ? 10.363 -14.226 0.682 1.00 49.78 92 ASP A O 1
ATOM 755 N N . PRO A 1 93 ? 12.553 -13.756 0.516 1.00 44.47 93 PRO A N 1
ATOM 756 C CA . PRO A 1 93 ? 12.940 -14.578 1.646 1.00 44.47 93 PRO A CA 1
ATOM 757 C C . PRO A 1 93 ? 13.087 -13.707 2.896 1.00 44.47 93 PRO A C 1
ATOM 759 O O . PRO A 1 93 ? 14.166 -13.669 3.466 1.00 44.47 93 PRO A O 1
ATOM 762 N N . ASP A 1 94 ? 12.035 -13.013 3.321 1.00 43.56 94 ASP A N 1
ATOM 763 C CA . ASP A 1 94 ? 12.047 -12.302 4.605 1.00 43.56 94 ASP A CA 1
ATOM 764 C C . ASP A 1 94 ? 10.652 -12.365 5.255 1.00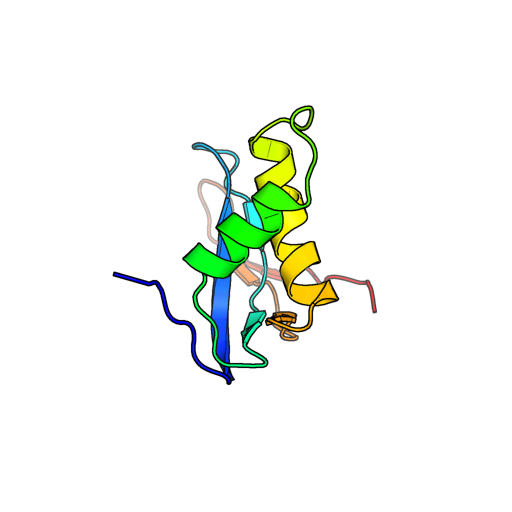 43.56 94 ASP A C 1
ATOM 766 O O . ASP A 1 94 ? 9.771 -11.544 4.995 1.00 43.56 94 ASP A O 1
ATOM 770 N N . GLU A 1 95 ? 10.473 -13.406 6.080 1.00 41.88 95 GLU A N 1
ATOM 771 C CA . GLU A 1 95 ? 9.534 -13.467 7.213 1.00 41.88 95 GLU A CA 1
ATOM 772 C C . GLU A 1 95 ? 10.329 -13.280 8.512 1.00 41.88 95 GLU A C 1
ATOM 774 O O . GLU A 1 95 ? 11.416 -13.901 8.625 1.00 41.88 95 GLU A O 1
#

Radius of gyration: 15.47 Å; chains: 1; bounding box: 27×37×37 Å

Foldseek 3Di:
DFDKDAAQDFDWAWDDDPPPIDIDARKGFHHIDTPVVLLVVLVVPDDPPDDPRVSSVCSVVVCVVVRRIDHDPDWDWDQDDPPHGDTDTDDPPDD

pLDDT: mean 78.27, std 15.92, range [41.88, 96.56]

Organism: Pseudomonas fluorescens (NCBI:txid294)